Protein AF-A0A5N6JBF6-F1 (afdb_monomer_lite)

Organism: NCBI:txid656917

Sequence (159 aa):
MRMLDPHSKVSIEDAIKNENVPGELIEAKSCSMISRAQVSDTSLGKSEWRYGTNKEQAACNADNLLVMERLDRVSLPGGGQSKSGARVAQRIRNDQYRTPGTTKDSGGNGGCLFIDLRMWNEDKHTSPQRVEAFVVASYILMLKREADRFIDNHLALVV

Secondary structure (DSSP, 8-state):
-EEPPTT----HHHHHH-TT-SSEE---EES-SS---EEEEETTEEEEEEEPPHHHHHHTT-SEEEEEEE-S--EETTTEEPPTTEEEEEEEESTTTBPTT--TTSTT-B-EEEE--GGGTT-SS--HHHHHHHHHHHHHHHHHHHHTTSTT-------

Foldseek 3Di:
DWQADPPDDDDLVCVPPPPPHDTDDWDWDQPDPPFLKTWTAGPVAIKIKHWDDPVVCVVLVAPTKIWMFGQDWDQAPPGDTDDGRHTFKMWGHDPVQFDPPDDPPDDPRGTDIDGDLVRCPPPPVDDSVSVVVVVVVVVVVSCVVVVVVDPPDDDDDDD

Structure (mmCIF, N/CA/C/O backbone):
data_AF-A0A5N6JBF6-F1
#
_entry.id   AF-A0A5N6JBF6-F1
#
loop_
_atom_site.group_PDB
_atom_site.id
_atom_site.type_symbol
_atom_site.label_atom_id
_atom_site.label_alt_id
_atom_site.label_comp_id
_atom_site.label_asym_id
_atom_site.label_entity_id
_atom_site.label_seq_id
_atom_site.pdbx_PDB_ins_code
_atom_site.Cartn_x
_atom_site.Cartn_y
_atom_site.Cartn_z
_atom_site.occupancy
_atom_site.B_iso_or_equiv
_atom_site.auth_seq_id
_atom_site.auth_comp_id
_atom_site.auth_asym_id
_atom_site.auth_atom_id
_atom_site.pdbx_PDB_model_num
ATOM 1 N N . MET A 1 1 ? 10.690 7.817 -1.481 1.00 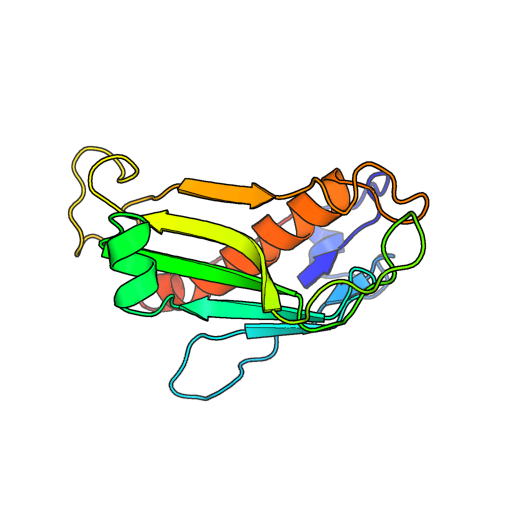84.62 1 MET A N 1
ATOM 2 C CA . MET A 1 1 ? 11.305 6.468 -1.516 1.00 84.62 1 MET A CA 1
ATOM 3 C C . MET A 1 1 ? 11.932 6.248 -2.880 1.00 84.62 1 MET A C 1
ATOM 5 O O . MET A 1 1 ? 11.463 6.866 -3.824 1.00 84.62 1 MET A O 1
ATOM 9 N N . ARG A 1 2 ? 12.968 5.417 -3.003 1.00 85.44 2 ARG A N 1
ATOM 10 C CA . ARG A 1 2 ? 13.570 5.084 -4.301 1.00 85.44 2 ARG A CA 1
ATOM 11 C C . ARG A 1 2 ? 13.258 3.628 -4.622 1.00 85.44 2 ARG A C 1
ATOM 13 O O . ARG A 1 2 ? 13.552 2.767 -3.803 1.00 85.44 2 ARG A O 1
ATOM 20 N N . MET A 1 3 ? 12.643 3.376 -5.770 1.00 86.19 3 MET A N 1
ATOM 21 C CA . MET A 1 3 ? 12.440 2.026 -6.283 1.00 86.19 3 MET A CA 1
ATOM 22 C C . MET A 1 3 ? 13.596 1.659 -7.198 1.00 86.19 3 MET A C 1
ATOM 24 O O . MET A 1 3 ? 13.830 2.326 -8.208 1.00 86.19 3 MET A O 1
ATOM 28 N N . LEU A 1 4 ? 14.324 0.615 -6.822 1.00 86.56 4 LEU A N 1
ATOM 29 C CA . LEU A 1 4 ? 15.456 0.108 -7.584 1.00 86.56 4 LEU A CA 1
ATOM 30 C C . LEU A 1 4 ? 14.985 -0.899 -8.635 1.00 86.56 4 LEU A C 1
ATOM 32 O O . LEU A 1 4 ? 13.898 -1.472 -8.531 1.00 86.56 4 LEU A O 1
ATOM 36 N N . ASP A 1 5 ? 15.810 -1.115 -9.658 1.00 82.31 5 ASP A N 1
ATOM 37 C CA . ASP A 1 5 ? 15.590 -2.237 -10.568 1.00 82.31 5 ASP A CA 1
ATOM 38 C C . ASP A 1 5 ? 15.791 -3.565 -9.805 1.00 82.31 5 ASP A C 1
ATOM 40 O O . ASP A 1 5 ? 16.739 -3.644 -9.016 1.00 82.31 5 ASP A O 1
ATOM 44 N N . PRO A 1 6 ? 14.967 -4.609 -10.033 1.00 76.94 6 PRO A N 1
ATOM 45 C CA . PRO A 1 6 ? 15.056 -5.882 -9.309 1.00 76.94 6 PRO A CA 1
ATOM 46 C C . PRO A 1 6 ? 16.436 -6.555 -9.331 1.00 76.94 6 PRO A C 1
ATOM 48 O O . PRO A 1 6 ? 16.745 -7.355 -8.450 1.00 76.94 6 PRO A O 1
ATOM 51 N N . HIS A 1 7 ? 17.270 -6.264 -10.332 1.00 81.31 7 HIS A N 1
ATOM 52 C CA . HIS A 1 7 ? 18.615 -6.827 -10.463 1.00 81.31 7 HIS A CA 1
ATOM 53 C C . HIS A 1 7 ? 19.724 -5.899 -9.952 1.00 81.31 7 HIS A C 1
ATOM 55 O O . HIS A 1 7 ? 20.907 -6.246 -10.028 1.00 81.31 7 HIS A O 1
ATOM 61 N N . SER A 1 8 ? 19.365 -4.736 -9.410 1.00 83.69 8 SER A N 1
ATOM 62 C CA . SER A 1 8 ? 20.317 -3.796 -8.826 1.00 83.69 8 SER A CA 1
ATOM 63 C C . SER A 1 8 ? 20.963 -4.386 -7.576 1.00 83.69 8 SER A C 1
ATOM 65 O O . SER A 1 8 ? 20.288 -4.827 -6.650 1.00 83.69 8 SER A O 1
ATOM 67 N N . LYS A 1 9 ? 22.295 -4.348 -7.523 1.00 84.94 9 LYS A N 1
ATOM 68 C CA . LYS A 1 9 ? 23.068 -4.658 -6.316 1.00 84.94 9 LYS A CA 1
ATOM 69 C C . LYS A 1 9 ? 23.600 -3.354 -5.746 1.00 84.94 9 LYS A C 1
ATOM 71 O O . LYS A 1 9 ? 24.612 -2.843 -6.217 1.00 84.94 9 LYS A O 1
ATOM 76 N N . VAL A 1 10 ? 22.889 -2.809 -4.769 1.00 84.62 10 VAL A N 1
ATOM 77 C CA . VAL A 1 10 ? 23.239 -1.551 -4.102 1.00 84.62 10 VAL A CA 1
ATOM 78 C C . VAL A 1 10 ? 23.380 -1.843 -2.613 1.00 84.62 10 VAL A C 1
ATOM 80 O O . VAL A 1 10 ? 22.543 -2.542 -2.043 1.00 84.62 10 VAL A O 1
ATOM 83 N N . SER A 1 11 ? 24.458 -1.358 -1.994 1.00 86.31 11 SER A N 1
ATOM 84 C CA . SER A 1 11 ? 24.605 -1.434 -0.538 1.00 86.31 11 SER A CA 1
ATOM 85 C C . SER A 1 11 ? 23.537 -0.571 0.144 1.00 86.31 11 SER A C 1
ATOM 87 O O . SER A 1 11 ? 23.016 0.375 -0.451 1.00 86.31 11 SER A O 1
ATOM 89 N N . ILE A 1 12 ? 23.196 -0.864 1.399 1.00 80.88 12 ILE A N 1
ATOM 90 C CA . ILE A 1 12 ? 22.222 -0.045 2.138 1.00 80.88 12 ILE A CA 1
ATOM 91 C C . ILE A 1 12 ? 22.758 1.386 2.291 1.00 80.88 12 ILE A C 1
ATOM 93 O O . ILE A 1 12 ? 22.019 2.357 2.133 1.00 80.88 12 ILE A O 1
ATOM 97 N N . GLU A 1 13 ? 24.057 1.523 2.549 1.00 84.81 13 GLU A N 1
ATOM 98 C CA . GLU A 1 13 ? 24.740 2.801 2.702 1.00 84.81 13 GLU A CA 1
ATOM 99 C C . GLU A 1 13 ? 24.647 3.648 1.431 1.00 84.81 13 GLU A C 1
ATOM 101 O O . GLU A 1 13 ? 24.318 4.834 1.516 1.00 84.81 13 GLU A O 1
ATOM 106 N N . ASP A 1 14 ? 24.878 3.045 0.264 1.00 85.44 14 ASP A N 1
ATOM 107 C CA . ASP A 1 14 ? 24.754 3.732 -1.022 1.00 85.44 14 ASP A CA 1
ATOM 108 C C . ASP A 1 14 ? 23.296 4.070 -1.330 1.00 85.44 14 ASP A C 1
ATOM 110 O O . ASP A 1 14 ? 23.011 5.185 -1.757 1.00 85.44 14 ASP A O 1
ATOM 114 N N . ALA A 1 15 ? 22.349 3.170 -1.052 1.00 80.94 15 ALA A N 1
ATOM 115 C CA . ALA A 1 15 ? 20.926 3.435 -1.269 1.00 80.94 15 ALA A CA 1
ATOM 116 C C . ALA A 1 15 ? 20.420 4.651 -0.467 1.00 80.94 15 ALA A C 1
ATOM 118 O O . ALA A 1 15 ? 19.489 5.333 -0.900 1.00 80.94 15 ALA A O 1
ATOM 119 N N . ILE A 1 16 ? 21.040 4.931 0.685 1.00 80.12 16 ILE A N 1
ATOM 120 C CA . ILE A 1 16 ? 20.707 6.070 1.548 1.00 80.12 16 ILE A CA 1
ATOM 121 C C . ILE A 1 16 ? 21.475 7.336 1.148 1.00 80.12 16 ILE A C 1
ATOM 123 O O . ILE A 1 16 ? 20.884 8.414 1.119 1.00 80.12 16 ILE A O 1
ATOM 127 N N . LYS A 1 17 ? 22.787 7.237 0.898 1.00 83.56 17 LYS A N 1
ATOM 128 C CA . LYS A 1 17 ? 23.677 8.409 0.770 1.00 83.56 17 LYS A CA 1
ATOM 129 C C . LYS A 1 17 ? 23.993 8.807 -0.668 1.00 83.56 17 LYS A C 1
ATOM 131 O O . LYS A 1 17 ? 24.371 9.951 -0.900 1.00 83.56 17 LYS A O 1
ATOM 136 N N . ASN A 1 18 ? 23.898 7.882 -1.619 1.00 83.62 18 ASN A N 1
ATOM 137 C CA . ASN A 1 18 ? 24.293 8.122 -2.999 1.00 83.62 18 ASN A CA 1
ATOM 138 C C . ASN A 1 18 ? 23.076 8.526 -3.844 1.00 83.62 18 ASN A C 1
ATOM 140 O O . ASN A 1 18 ? 22.218 7.715 -4.193 1.00 83.62 18 ASN A O 1
ATOM 144 N N . GLU A 1 19 ? 23.017 9.802 -4.220 1.00 80.25 19 GLU A N 1
ATOM 145 C CA . GLU A 1 19 ? 21.920 10.341 -5.030 1.00 80.25 19 GLU A CA 1
ATOM 146 C C . GLU A 1 19 ? 21.888 9.779 -6.461 1.00 80.25 19 GLU A C 1
ATOM 148 O O . GLU A 1 19 ? 20.820 9.748 -7.081 1.00 80.25 19 GLU A O 1
ATOM 153 N N . ASN A 1 20 ? 23.020 9.256 -6.948 1.00 84.56 20 ASN A N 1
ATOM 154 C CA . ASN A 1 20 ? 23.206 8.751 -8.311 1.00 84.56 20 ASN A CA 1
ATOM 155 C C . ASN A 1 20 ? 22.830 7.271 -8.483 1.00 84.56 20 ASN A C 1
ATOM 157 O O . ASN A 1 20 ? 23.056 6.706 -9.552 1.00 84.56 20 ASN A O 1
ATOM 161 N N . VAL A 1 21 ? 22.271 6.620 -7.457 1.00 84.19 21 VAL A N 1
ATOM 162 C CA . VAL A 1 21 ? 21.812 5.228 -7.569 1.00 84.19 21 VAL A CA 1
ATOM 163 C C . VAL A 1 21 ? 20.690 5.127 -8.616 1.00 84.19 21 VAL A C 1
ATOM 165 O O . VAL A 1 21 ? 19.658 5.784 -8.451 1.00 84.19 21 VAL A O 1
ATOM 168 N N . PRO A 1 22 ? 20.826 4.303 -9.670 1.00 82.75 22 PRO A N 1
ATOM 169 C CA . PRO A 1 22 ? 19.772 4.132 -10.665 1.00 82.75 22 PRO A CA 1
ATOM 170 C C . PRO A 1 22 ? 18.468 3.639 -10.030 1.00 82.75 22 PRO A C 1
ATOM 172 O O . PRO A 1 22 ? 18.465 2.697 -9.240 1.00 82.75 22 PRO A O 1
ATOM 175 N N . GLY A 1 23 ? 17.356 4.283 -10.369 1.00 84.94 23 GLY A N 1
ATOM 176 C CA . GLY A 1 23 ? 16.045 3.931 -9.839 1.00 84.94 23 GLY A CA 1
ATOM 177 C C . GLY A 1 23 ? 15.051 5.074 -9.957 1.00 84.94 23 GLY A C 1
ATOM 178 O O . GLY A 1 23 ? 15.409 6.221 -10.228 1.00 84.94 23 GLY A O 1
ATOM 179 N N . GLU A 1 24 ? 13.785 4.755 -9.739 1.00 87.94 24 GLU A N 1
ATOM 180 C CA . GLU A 1 24 ? 12.712 5.737 -9.739 1.00 87.94 24 GLU A CA 1
ATOM 181 C C . GLU A 1 24 ? 12.597 6.372 -8.352 1.00 87.94 24 GLU A C 1
ATOM 1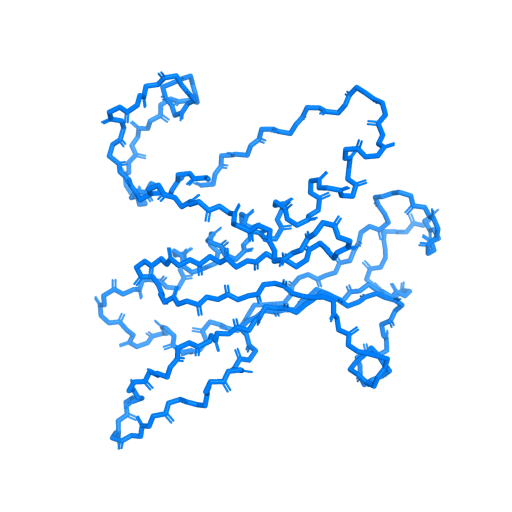83 O O . GLU A 1 24 ? 12.293 5.696 -7.365 1.00 87.94 24 GLU A O 1
ATOM 188 N N . LEU A 1 25 ? 12.844 7.679 -8.259 1.00 86.38 25 LEU A N 1
ATOM 189 C CA . LEU A 1 25 ? 12.593 8.426 -7.034 1.00 86.38 25 LEU A CA 1
ATOM 190 C C . LEU A 1 25 ? 11.111 8.798 -6.962 1.00 86.38 25 LEU A C 1
ATOM 192 O O . LEU A 1 25 ? 10.618 9.608 -7.740 1.00 86.38 25 LEU A O 1
ATOM 196 N N . ILE A 1 26 ? 10.417 8.225 -5.987 1.00 86.25 26 ILE A N 1
ATOM 197 C CA . ILE A 1 26 ? 8.996 8.444 -5.750 1.00 86.25 26 ILE A CA 1
ATOM 198 C C . ILE A 1 26 ? 8.832 9.384 -4.565 1.00 86.25 26 ILE A C 1
ATOM 200 O O . ILE A 1 26 ? 9.176 9.061 -3.419 1.00 86.25 26 ILE A O 1
ATOM 204 N N . GLU A 1 27 ? 8.271 10.552 -4.845 1.00 82.69 27 GLU A N 1
ATOM 205 C CA . GLU A 1 27 ? 7.869 11.513 -3.831 1.00 82.69 27 GLU A CA 1
ATOM 206 C C . GLU A 1 27 ? 6.500 11.120 -3.254 1.00 82.69 27 GLU A C 1
ATOM 208 O O . GLU A 1 27 ? 5.516 10.979 -3.980 1.00 82.69 27 GLU A O 1
ATOM 213 N N . ALA A 1 28 ? 6.428 10.944 -1.934 1.00 74.69 28 ALA A N 1
ATOM 214 C CA . ALA A 1 28 ? 5.164 10.717 -1.241 1.00 74.69 28 ALA A CA 1
ATOM 215 C C . ALA A 1 28 ? 4.557 12.071 -0.852 1.00 74.69 28 ALA A C 1
ATOM 217 O O . ALA A 1 28 ? 5.077 12.755 0.033 1.00 74.69 28 ALA A O 1
ATOM 218 N N . LYS A 1 29 ? 3.460 12.468 -1.508 1.00 83.69 29 LYS A N 1
ATOM 219 C CA . LYS A 1 29 ? 2.812 13.766 -1.276 1.00 83.69 29 LYS A CA 1
ATOM 220 C C . LYS A 1 29 ? 1.624 13.615 -0.338 1.00 83.69 29 LYS A C 1
ATOM 222 O O . LYS A 1 29 ? 0.700 12.853 -0.614 1.00 83.69 29 LYS A O 1
ATOM 227 N N . SER A 1 30 ? 1.630 14.365 0.763 1.00 82.00 30 SER A N 1
ATOM 228 C CA . SER A 1 30 ? 0.480 14.452 1.672 1.00 82.00 30 SER A CA 1
ATOM 229 C C . SER A 1 30 ? -0.653 15.225 0.998 1.00 82.00 30 SER A C 1
ATOM 231 O O . SER A 1 30 ? -0.422 16.310 0.470 1.00 82.00 30 SER A O 1
ATOM 233 N N . CYS A 1 31 ? -1.880 14.710 1.060 1.00 82.06 31 CYS A N 1
ATOM 234 C CA . CYS A 1 31 ? -3.040 15.370 0.445 1.00 82.06 31 CYS A CA 1
ATOM 235 C C . CYS A 1 31 ? -3.576 16.532 1.287 1.00 82.06 31 CYS A C 1
ATOM 237 O O . CYS A 1 31 ? -4.181 17.464 0.766 1.00 82.06 31 CYS A O 1
ATOM 239 N N . SER A 1 32 ? -3.372 16.489 2.604 1.00 75.38 32 SER A N 1
ATOM 240 C CA . SER A 1 32 ? -3.692 17.602 3.496 1.00 75.38 32 SER A CA 1
ATOM 241 C C . SER A 1 32 ? -2.840 17.567 4.764 1.00 75.38 32 SER A C 1
ATOM 243 O O . SER A 1 32 ? -2.095 16.613 4.996 1.00 75.38 32 SER A O 1
ATOM 245 N N . MET A 1 33 ? -2.933 18.619 5.583 1.00 66.56 33 MET A N 1
ATOM 246 C CA . MET A 1 33 ? -2.267 18.678 6.893 1.00 66.56 33 MET A CA 1
ATOM 247 C C . MET A 1 33 ? -2.978 17.835 7.961 1.00 66.56 33 MET A C 1
ATOM 249 O O . MET A 1 33 ? -2.357 17.432 8.939 1.00 66.56 33 MET A O 1
ATOM 253 N N . ILE A 1 34 ? -4.275 17.573 7.773 1.00 68.75 34 ILE A N 1
ATOM 254 C CA . ILE A 1 34 ? -5.137 16.899 8.757 1.00 68.75 34 ILE A CA 1
ATOM 255 C C . ILE A 1 34 ? -5.415 15.434 8.410 1.00 68.75 34 ILE A C 1
ATOM 257 O O . ILE A 1 34 ? -5.706 14.631 9.293 1.00 68.75 34 ILE A O 1
ATOM 261 N N . SER A 1 35 ? -5.333 15.072 7.128 1.00 70.50 35 SER A N 1
ATOM 262 C CA . SER A 1 35 ? -5.480 13.695 6.673 1.00 70.50 35 SER A CA 1
ATOM 263 C C . SER A 1 35 ? -4.107 13.082 6.445 1.00 70.50 35 SER A C 1
ATOM 265 O O . SER A 1 35 ? -3.160 13.751 6.032 1.00 70.50 35 SER A O 1
ATOM 267 N N . ARG A 1 36 ? -4.001 11.777 6.688 1.00 77.31 36 ARG A N 1
ATOM 268 C CA . ARG A 1 36 ? -2.784 11.025 6.364 1.00 77.31 36 ARG A CA 1
ATOM 269 C C . ARG A 1 36 ? -2.795 10.492 4.937 1.00 77.31 36 ARG A C 1
ATOM 271 O O . ARG A 1 36 ? -1.918 9.703 4.623 1.00 77.31 36 ARG A O 1
ATOM 278 N N . ALA A 1 37 ? -3.766 10.888 4.113 1.00 87.44 37 ALA A N 1
ATOM 279 C CA . ALA A 1 37 ? -3.858 10.410 2.745 1.00 87.44 37 ALA A CA 1
ATOM 280 C C . ALA A 1 37 ? -2.617 10.833 1.950 1.00 87.44 37 ALA A C 1
ATOM 282 O O . ALA A 1 37 ? -2.152 11.975 2.064 1.00 87.44 37 ALA A O 1
ATOM 283 N N . GLN A 1 38 ? -2.076 9.901 1.174 1.00 89.44 38 GLN A N 1
ATOM 284 C CA . GLN A 1 38 ? -0.866 10.101 0.386 1.00 89.44 38 GLN A CA 1
ATOM 285 C C . GLN A 1 38 ? -1.152 9.784 -1.069 1.00 89.44 38 GLN A C 1
ATOM 287 O O . GLN A 1 38 ? -1.706 8.732 -1.377 1.00 89.44 38 GLN A O 1
ATOM 292 N N . VAL A 1 39 ? -0.729 10.680 -1.952 1.00 90.81 39 VAL A N 1
ATOM 293 C CA . VAL A 1 39 ? -0.747 10.457 -3.395 1.00 90.81 39 VAL A CA 1
ATOM 294 C C . VAL A 1 39 ? 0.676 10.221 -3.871 1.00 90.81 39 VAL A C 1
ATOM 296 O O . VAL A 1 39 ? 1.623 10.894 -3.450 1.00 90.81 39 VAL A O 1
ATOM 299 N N . SER A 1 40 ? 0.805 9.263 -4.777 1.00 89.81 40 SER A N 1
ATOM 300 C CA . SER A 1 40 ? 2.039 8.956 -5.486 1.00 89.81 40 SER A CA 1
ATOM 301 C C . SER A 1 40 ? 1.756 8.941 -6.979 1.00 89.81 40 SER A C 1
ATOM 303 O O . SER A 1 40 ? 0.747 8.392 -7.425 1.00 89.81 40 SER A O 1
ATOM 305 N N . ASP A 1 41 ? 2.642 9.579 -7.732 1.00 90.62 41 ASP A N 1
ATOM 306 C CA . ASP A 1 41 ? 2.625 9.612 -9.189 1.00 90.62 41 ASP A CA 1
ATOM 307 C C . ASP A 1 41 ? 3.910 8.938 -9.664 1.00 90.62 41 ASP A C 1
ATOM 309 O O . ASP A 1 41 ? 5.003 9.375 -9.298 1.00 90.62 41 ASP A O 1
ATOM 313 N N . THR A 1 42 ? 3.767 7.802 -10.341 1.00 89.31 42 THR A N 1
ATOM 314 C CA . THR A 1 42 ? 4.868 6.881 -10.640 1.00 89.31 42 THR A CA 1
ATOM 315 C C . THR A 1 42 ? 4.728 6.311 -12.045 1.00 89.31 42 THR A C 1
ATOM 317 O O . THR A 1 42 ? 3.666 6.393 -12.664 1.00 89.31 42 THR A O 1
ATOM 320 N N . SER A 1 43 ? 5.765 5.626 -12.515 1.00 87.81 43 SER A N 1
ATOM 321 C CA . SER A 1 43 ? 5.737 4.827 -13.740 1.00 87.81 43 SER A CA 1
ATOM 322 C C . SER A 1 43 ? 4.679 3.712 -13.724 1.00 87.81 43 SER A C 1
ATOM 324 O O . SER A 1 43 ? 4.254 3.266 -14.785 1.00 87.81 43 SER A O 1
ATOM 326 N N . LEU A 1 44 ? 4.200 3.303 -12.541 1.00 86.81 44 LEU A N 1
ATOM 327 C CA . LEU A 1 44 ? 3.125 2.317 -12.366 1.00 86.81 44 LEU A CA 1
ATOM 328 C C . LEU A 1 44 ? 1.717 2.928 -12.475 1.00 86.81 44 LEU A C 1
ATOM 330 O O . LEU A 1 44 ? 0.719 2.203 -12.426 1.00 86.81 44 LEU A O 1
ATOM 334 N N . GLY A 1 45 ? 1.631 4.251 -12.620 1.00 88.25 45 GLY A N 1
ATOM 335 C CA . GLY A 1 45 ? 0.401 5.028 -12.596 1.00 88.25 45 GLY A CA 1
ATOM 336 C C . GLY A 1 45 ? 0.288 5.907 -11.354 1.00 88.25 45 GLY A C 1
ATOM 337 O O . GLY A 1 45 ? 1.171 5.949 -10.486 1.00 88.25 45 GLY A O 1
ATOM 338 N N . LYS A 1 46 ? -0.838 6.618 -11.280 1.00 91.31 46 LYS A N 1
ATOM 339 C CA . LYS A 1 46 ? -1.151 7.527 -10.180 1.00 91.31 46 LYS A CA 1
ATOM 340 C C . LYS A 1 46 ? -2.042 6.816 -9.177 1.00 91.31 46 LYS A C 1
ATOM 342 O O . LYS A 1 46 ? -3.097 6.303 -9.540 1.00 91.31 46 LYS A O 1
ATOM 347 N N . SER A 1 47 ? -1.665 6.830 -7.908 1.00 92.75 47 SER A N 1
ATOM 348 C CA . SER A 1 47 ? -2.393 6.125 -6.850 1.00 92.75 47 SER A CA 1
ATOM 349 C C . SER A 1 47 ? -2.530 6.956 -5.583 1.00 92.75 47 SER A C 1
ATOM 351 O O . SER A 1 47 ? -1.678 7.796 -5.291 1.00 92.75 47 SER A O 1
ATOM 353 N N . GLU A 1 48 ? -3.574 6.679 -4.811 1.00 93.50 48 GLU A N 1
ATOM 354 C CA . GLU A 1 48 ? -3.829 7.278 -3.505 1.00 93.50 48 GLU A CA 1
ATOM 355 C C . GLU A 1 48 ? -3.982 6.200 -2.437 1.00 93.50 48 GLU A C 1
ATOM 357 O O . GLU A 1 48 ? -4.748 5.253 -2.604 1.00 93.50 48 GLU A O 1
ATOM 362 N N . TRP A 1 49 ? -3.310 6.398 -1.308 1.00 93.81 49 TRP A N 1
ATOM 363 C CA . TRP A 1 49 ? -3.663 5.769 -0.045 1.00 93.81 49 TRP A CA 1
ATOM 364 C C . TRP A 1 49 ? -4.607 6.666 0.749 1.00 93.81 49 TRP A C 1
ATOM 366 O O . TRP A 1 49 ? -4.289 7.825 1.018 1.00 93.81 49 TRP A O 1
ATOM 376 N N . ARG A 1 50 ? -5.723 6.106 1.218 1.00 92.44 50 ARG A N 1
ATOM 377 C CA . ARG A 1 50 ? -6.691 6.784 2.089 1.00 92.44 50 ARG A CA 1
ATOM 378 C C . ARG A 1 50 ? -7.236 5.850 3.162 1.00 92.44 50 ARG A C 1
ATOM 380 O O . ARG A 1 50 ? -7.188 4.627 3.035 1.00 92.44 50 ARG A O 1
ATOM 387 N N . TYR A 1 51 ? -7.804 6.426 4.217 1.00 91.44 51 TYR A N 1
ATOM 388 C CA . TYR A 1 51 ? -8.623 5.646 5.141 1.00 91.44 51 TYR A CA 1
ATOM 389 C C . TYR A 1 51 ? -9.957 5.282 4.477 1.00 91.44 51 TYR A C 1
ATOM 391 O O . TYR A 1 51 ? -10.558 6.085 3.756 1.00 91.44 51 TYR A O 1
ATOM 399 N N . GLY A 1 52 ? -10.409 4.053 4.708 1.00 92.69 52 GLY A N 1
ATOM 400 C CA . GLY A 1 52 ? -11.718 3.590 4.273 1.00 92.69 52 GLY A CA 1
ATOM 401 C C . GLY A 1 52 ? -12.835 4.304 5.029 1.00 92.69 52 GLY A C 1
ATOM 402 O O . GLY A 1 52 ? -12.703 4.615 6.214 1.00 92.69 52 GLY A O 1
ATOM 403 N N . THR A 1 53 ? -13.950 4.540 4.352 1.00 93.50 53 THR A N 1
ATOM 404 C CA . THR A 1 53 ? -15.181 5.068 4.951 1.00 93.50 53 THR A CA 1
ATOM 405 C C . THR A 1 53 ? -15.795 4.068 5.934 1.00 93.50 53 THR A C 1
ATOM 407 O O . THR A 1 53 ? -15.538 2.869 5.846 1.00 93.50 53 THR A O 1
ATOM 410 N N . ASN A 1 54 ? -16.685 4.524 6.821 1.00 95.38 54 ASN A N 1
ATOM 411 C CA . ASN A 1 54 ? -17.395 3.637 7.758 1.00 95.38 54 ASN A CA 1
ATOM 412 C C . ASN A 1 54 ? -18.152 2.505 7.040 1.00 95.38 54 ASN A C 1
ATOM 414 O O . ASN A 1 54 ? -18.204 1.380 7.529 1.00 95.38 54 ASN A O 1
ATOM 418 N N . LYS A 1 55 ? -18.704 2.784 5.851 1.00 96.75 55 LYS A N 1
ATOM 419 C CA . LYS A 1 55 ? -19.384 1.777 5.026 1.00 96.75 55 LYS A CA 1
ATOM 420 C C . LYS A 1 55 ? -18.412 0.714 4.508 1.00 96.75 55 LYS A C 1
ATOM 422 O O . LYS A 1 55 ? -18.729 -0.469 4.548 1.00 96.75 55 LYS A O 1
ATOM 427 N N . GLU A 1 56 ? -17.239 1.127 4.029 1.00 95.94 56 GLU A N 1
ATOM 428 C CA . GLU A 1 56 ? -16.195 0.202 3.569 1.00 95.94 56 GLU A CA 1
ATOM 429 C C . GLU A 1 56 ? -15.611 -0.611 4.731 1.00 95.94 56 GLU A C 1
ATOM 431 O O . GLU A 1 56 ? -15.397 -1.810 4.588 1.00 95.94 56 GLU A O 1
ATOM 436 N N . GLN A 1 57 ? -15.410 0.020 5.891 1.00 96.12 57 GLN A N 1
ATOM 437 C CA . GLN A 1 57 ? -14.962 -0.647 7.113 1.00 96.12 57 GLN A CA 1
ATOM 438 C C . GLN A 1 57 ? -15.949 -1.734 7.546 1.00 96.12 57 GLN A C 1
ATOM 440 O O . GLN A 1 57 ? -15.547 -2.880 7.728 1.00 96.12 57 GLN A O 1
ATOM 445 N N . ALA A 1 58 ? -17.244 -1.412 7.617 1.00 96.31 58 ALA A N 1
ATOM 446 C CA . ALA A 1 58 ? -18.287 -2.379 7.950 1.00 96.31 58 ALA A CA 1
ATOM 447 C C . ALA A 1 58 ? -18.343 -3.541 6.943 1.00 96.31 58 ALA A C 1
ATOM 449 O O . ALA A 1 58 ? -18.429 -4.698 7.345 1.00 96.31 58 ALA A O 1
ATOM 450 N N . ALA A 1 59 ? -18.221 -3.255 5.641 1.00 96.06 59 ALA A N 1
ATOM 451 C CA . ALA A 1 59 ? -18.219 -4.282 4.596 1.00 96.06 59 ALA A CA 1
ATOM 452 C C . ALA A 1 59 ? -17.030 -5.255 4.697 1.00 96.06 59 ALA A C 1
ATOM 454 O O . ALA A 1 59 ? -17.139 -6.403 4.275 1.00 96.06 59 ALA A O 1
ATOM 455 N N . CYS A 1 60 ? -15.904 -4.810 5.255 1.00 94.00 60 CYS A N 1
ATOM 456 C CA . CYS A 1 60 ? -14.724 -5.641 5.493 1.00 94.00 60 CYS A CA 1
ATOM 457 C C . CYS A 1 60 ? -14.627 -6.171 6.933 1.00 94.00 60 CYS A C 1
ATOM 459 O O . CYS A 1 60 ? -13.613 -6.782 7.268 1.00 94.00 60 CYS A O 1
ATOM 461 N N . ASN A 1 61 ? -15.635 -5.917 7.781 1.00 95.00 61 ASN A N 1
ATOM 462 C CA . ASN A 1 61 ? -15.580 -6.148 9.227 1.00 95.00 61 ASN A CA 1
ATOM 463 C C . ASN A 1 61 ? -14.258 -5.636 9.834 1.00 95.00 61 ASN A C 1
ATOM 465 O O . ASN A 1 61 ? -13.503 -6.394 10.444 1.00 95.00 61 ASN A O 1
ATOM 469 N N . ALA A 1 62 ? -13.924 -4.375 9.549 1.00 94.38 62 ALA A N 1
ATOM 470 C CA . ALA A 1 62 ? -12.659 -3.748 9.905 1.00 94.38 62 ALA A CA 1
ATOM 471 C C . ALA A 1 62 ? -12.858 -2.667 10.975 1.00 94.38 62 ALA A C 1
ATOM 473 O O . ALA A 1 62 ? -13.660 -1.758 10.786 1.00 94.38 62 ALA A O 1
ATOM 474 N N . ASP A 1 63 ? -12.051 -2.702 12.036 1.00 92.06 63 ASP A N 1
ATOM 475 C CA . ASP A 1 63 ? -11.917 -1.589 12.988 1.00 92.06 63 ASP A CA 1
ATOM 476 C C . ASP A 1 63 ? -11.147 -0.417 12.367 1.00 92.06 63 ASP A C 1
ATOM 478 O O . ASP A 1 63 ? -11.323 0.748 12.720 1.00 92.06 63 ASP A O 1
ATOM 482 N N . ASN A 1 64 ? -10.221 -0.734 11.460 1.00 90.69 64 ASN A N 1
ATOM 483 C CA . ASN A 1 64 ? -9.470 0.243 10.691 1.00 90.69 64 ASN A CA 1
ATOM 484 C C . ASN A 1 64 ? -9.160 -0.328 9.307 1.00 90.69 64 ASN A C 1
ATOM 486 O O . ASN A 1 64 ? -8.660 -1.449 9.182 1.00 90.69 64 ASN A O 1
ATOM 490 N N . LEU A 1 65 ? -9.442 0.471 8.282 1.00 93.56 65 LEU A N 1
ATOM 491 C CA . LEU A 1 65 ? -9.226 0.121 6.887 1.00 93.56 65 LEU A CA 1
ATOM 492 C C . LEU A 1 65 ? -8.364 1.196 6.231 1.00 93.56 65 LEU A C 1
ATOM 494 O O . LEU A 1 65 ? -8.718 2.376 6.252 1.00 93.56 65 LEU A O 1
ATOM 498 N N . LEU A 1 66 ? -7.261 0.778 5.621 1.00 93.81 66 LEU A N 1
ATOM 499 C CA . LEU A 1 66 ? -6.520 1.585 4.654 1.00 93.81 66 LEU A CA 1
ATOM 500 C C . LEU A 1 66 ? -6.776 1.017 3.265 1.00 93.81 66 LEU A C 1
ATOM 502 O O . LEU A 1 66 ? -6.788 -0.199 3.089 1.00 93.81 66 LEU A O 1
ATOM 506 N N . VAL A 1 67 ? -6.991 1.889 2.292 1.00 95.31 67 VAL A N 1
ATOM 507 C CA . VAL A 1 67 ? -7.294 1.524 0.910 1.00 95.31 67 VAL A CA 1
ATOM 508 C C . VAL A 1 67 ? -6.320 2.246 -0.000 1.00 95.31 67 VAL A C 1
ATOM 510 O O . VAL A 1 67 ? -6.097 3.443 0.173 1.00 95.31 67 VAL A O 1
ATOM 513 N N . MET A 1 68 ? -5.773 1.513 -0.963 1.00 95.12 68 MET A N 1
ATOM 514 C CA . MET A 1 68 ? -5.041 2.068 -2.085 1.00 95.12 68 MET A CA 1
ATOM 515 C C . MET A 1 68 ? -5.908 2.006 -3.334 1.00 95.12 68 MET A C 1
ATOM 517 O O . MET A 1 68 ? -6.347 0.923 -3.737 1.00 95.12 68 MET A O 1
ATOM 521 N N . GLU A 1 69 ? -6.129 3.151 -3.961 1.00 93.88 69 GLU A N 1
ATOM 522 C CA . GLU A 1 69 ? -6.880 3.265 -5.205 1.00 93.88 69 GLU A CA 1
ATOM 523 C C . GLU A 1 69 ? -5.997 3.821 -6.312 1.00 93.88 69 GLU A C 1
ATOM 525 O O . GLU A 1 69 ? -5.191 4.729 -6.108 1.00 93.88 69 GLU A O 1
ATOM 530 N N . ARG A 1 70 ? -6.168 3.274 -7.511 1.00 90.38 70 ARG A N 1
ATOM 531 C CA . ARG A 1 70 ? -5.557 3.794 -8.725 1.00 90.38 70 ARG A CA 1
ATOM 532 C C . ARG A 1 70 ? -6.426 4.918 -9.280 1.00 90.38 70 ARG A C 1
ATOM 534 O O . ARG A 1 70 ? -7.618 4.728 -9.511 1.00 90.38 70 ARG A O 1
ATOM 541 N N . LEU A 1 71 ? -5.841 6.094 -9.468 1.00 88.88 71 LEU A N 1
ATOM 542 C CA . LEU A 1 71 ? -6.533 7.310 -9.891 1.00 88.88 71 LEU A CA 1
ATOM 543 C C . LEU A 1 71 ? -6.540 7.485 -11.413 1.00 88.88 71 LEU A C 1
ATOM 545 O O . LEU A 1 71 ? -7.454 8.118 -11.946 1.00 88.88 71 LEU A O 1
ATOM 549 N N . ASP A 1 72 ? -5.562 6.930 -12.124 1.00 83.44 72 ASP A N 1
ATOM 550 C CA . ASP A 1 72 ? -5.520 6.945 -13.583 1.00 83.44 72 ASP A CA 1
ATOM 551 C C . ASP A 1 72 ? -6.452 5.891 -14.201 1.00 83.44 72 ASP A C 1
ATOM 553 O O . ASP A 1 72 ? -6.689 4.811 -13.655 1.00 83.44 72 ASP A O 1
ATOM 557 N N . ARG A 1 73 ? -7.005 6.229 -15.371 1.00 75.69 73 ARG A N 1
ATOM 558 C CA . ARG A 1 73 ? -7.715 5.276 -16.228 1.00 75.69 73 ARG A CA 1
ATOM 559 C C . ARG A 1 73 ? -6.695 4.587 -17.120 1.00 75.69 73 ARG A C 1
ATOM 561 O O . ARG A 1 73 ? -5.909 5.256 -17.782 1.00 75.69 73 ARG A O 1
ATOM 568 N N . VAL A 1 74 ? -6.746 3.266 -17.167 1.00 67.81 74 VAL A N 1
ATOM 569 C CA . VAL A 1 74 ? -5.761 2.432 -17.862 1.00 67.81 74 VAL A CA 1
ATOM 570 C C . VAL A 1 74 ? -6.465 1.645 -18.939 1.00 67.81 74 VAL A C 1
ATOM 572 O O . VAL A 1 74 ? -7.501 1.044 -18.672 1.00 67.81 74 VAL A O 1
ATOM 575 N N . SER A 1 75 ? -5.922 1.614 -20.146 1.00 67.44 75 SER A N 1
ATOM 576 C CA . SER A 1 75 ? -6.448 0.736 -21.188 1.00 67.44 75 SER A CA 1
ATOM 577 C C . SER A 1 75 ? -6.298 -0.728 -20.760 1.00 67.44 75 SER A C 1
ATOM 579 O O . SER A 1 75 ? -5.200 -1.184 -20.457 1.00 67.44 75 SER A O 1
ATOM 581 N N . LEU A 1 76 ? -7.409 -1.454 -20.708 1.00 65.44 76 LEU A N 1
ATOM 582 C CA . LEU A 1 76 ? -7.458 -2.875 -20.391 1.00 65.44 76 LEU A CA 1
ATOM 583 C C . LEU A 1 76 ? -7.188 -3.712 -21.653 1.00 65.44 76 LEU A C 1
ATOM 585 O O . LEU A 1 76 ? -7.568 -3.292 -22.758 1.00 65.44 76 LEU A O 1
ATOM 589 N N . PRO A 1 77 ? -6.617 -4.923 -21.506 1.00 53.38 77 PRO A N 1
ATOM 590 C CA . PRO A 1 77 ? -6.583 -5.908 -22.581 1.00 53.38 77 PRO A CA 1
ATOM 591 C C . PRO A 1 77 ? -8.006 -6.138 -23.117 1.00 53.38 77 PRO A C 1
ATOM 593 O O . PRO A 1 77 ? -8.927 -6.403 -22.347 1.00 53.38 77 PRO A O 1
ATOM 596 N N . GLY A 1 78 ? -8.213 -5.973 -24.428 1.00 67.31 78 GLY A N 1
ATOM 597 C CA . GLY A 1 78 ? -9.537 -6.111 -25.057 1.00 67.31 78 GLY A CA 1
ATOM 598 C C . GLY A 1 78 ? -10.309 -4.808 -25.315 1.00 67.31 78 GLY A C 1
ATOM 599 O O . GLY A 1 78 ? -11.463 -4.872 -25.727 1.00 67.31 78 GLY A O 1
ATOM 600 N N . GLY A 1 79 ? -9.692 -3.632 -25.139 1.00 60.25 79 GLY A N 1
ATOM 601 C CA . GLY A 1 79 ? -10.223 -2.369 -25.684 1.00 60.25 79 GLY A CA 1
ATOM 602 C C . GLY A 1 79 ? -11.166 -1.576 -24.770 1.00 60.25 79 GLY A C 1
ATOM 603 O O . GLY A 1 79 ? -11.957 -0.773 -25.259 1.00 60.25 79 GLY A O 1
ATOM 604 N N . GLY A 1 80 ? -11.079 -1.764 -23.450 1.00 68.62 80 GLY A N 1
ATOM 605 C CA . GLY A 1 80 ? -11.784 -0.948 -22.448 1.00 68.62 80 GLY A CA 1
ATOM 606 C C . GLY A 1 80 ? -10.844 -0.023 -21.670 1.00 68.62 80 GLY A C 1
ATOM 607 O O . GLY A 1 80 ? -9.632 -0.184 -21.736 1.00 68.62 80 GLY A O 1
ATOM 608 N N . GLN A 1 81 ? -11.378 0.925 -20.895 1.00 68.19 81 GLN A N 1
ATOM 609 C CA . GLN A 1 81 ? -10.604 1.654 -19.878 1.00 68.19 81 GLN A CA 1
ATOM 610 C C . GLN A 1 81 ? -10.975 1.167 -18.475 1.00 68.19 81 GLN A C 1
ATOM 612 O O . GLN A 1 81 ? -12.150 0.934 -18.181 1.00 68.19 81 GLN A O 1
ATOM 617 N N . SER A 1 82 ? -9.984 1.049 -17.594 1.00 68.88 82 SER A N 1
ATOM 618 C CA . SER A 1 82 ? -10.197 0.821 -16.174 1.00 68.88 82 SER A CA 1
ATOM 619 C C . SER A 1 82 ? -10.957 2.006 -15.585 1.00 68.88 82 SER A C 1
ATOM 621 O O . SER A 1 82 ? -10.806 3.163 -15.996 1.00 68.88 82 SER A O 1
ATOM 623 N N . LYS A 1 83 ? -11.810 1.714 -14.604 1.00 66.00 83 LYS A N 1
ATOM 624 C CA . LYS A 1 83 ? -12.440 2.769 -13.818 1.00 66.00 83 LYS A CA 1
ATOM 625 C C . LYS A 1 83 ? -11.361 3.407 -12.941 1.00 66.00 83 LYS A C 1
ATOM 627 O O . LYS A 1 83 ? -10.663 2.701 -12.220 1.00 66.00 83 LYS A O 1
ATOM 632 N N . SER A 1 84 ? -11.260 4.734 -12.996 1.00 72.62 84 SER A N 1
ATOM 633 C CA . SER A 1 84 ? -10.557 5.501 -11.962 1.00 72.62 84 SER A CA 1
ATOM 634 C C . SER A 1 84 ? -11.190 5.183 -10.602 1.00 72.62 84 SER A C 1
ATOM 636 O O . SER A 1 84 ? -12.408 4.995 -10.520 1.00 72.62 84 SER A O 1
ATOM 638 N N . GLY A 1 85 ? -10.366 5.062 -9.565 1.00 78.38 85 GLY A N 1
ATOM 639 C CA . GLY A 1 85 ? -10.769 4.578 -8.245 1.00 78.38 85 GLY A CA 1
ATOM 640 C C . GLY A 1 85 ? -10.733 3.053 -8.104 1.00 78.38 85 GLY A C 1
ATOM 641 O O . GLY A 1 85 ? -11.332 2.514 -7.177 1.00 78.38 85 GLY A O 1
ATOM 642 N N . ALA A 1 86 ? -10.076 2.324 -9.015 1.00 86.38 86 ALA A N 1
ATOM 643 C CA . ALA A 1 86 ? -9.909 0.880 -8.866 1.00 86.38 86 ALA A CA 1
ATOM 644 C C . ALA A 1 86 ? -9.063 0.576 -7.621 1.00 86.38 86 ALA A C 1
ATOM 646 O O . ALA A 1 86 ? -7.933 1.048 -7.501 1.00 86.38 86 ALA A O 1
ATOM 647 N N . ARG A 1 87 ? -9.609 -0.218 -6.696 1.00 91.62 87 ARG A N 1
ATOM 648 C CA . ARG A 1 87 ? -8.904 -0.639 -5.484 1.00 91.62 87 ARG A CA 1
ATOM 649 C C . ARG A 1 87 ? -7.810 -1.644 -5.840 1.00 91.62 87 ARG A C 1
ATOM 651 O O . ARG A 1 87 ? -8.115 -2.723 -6.334 1.00 91.62 87 ARG A O 1
ATOM 658 N N . VAL A 1 88 ? -6.563 -1.286 -5.555 1.00 92.50 88 VAL A N 1
ATOM 659 C CA . VAL A 1 88 ? -5.369 -2.100 -5.848 1.00 92.50 88 VAL A CA 1
ATOM 660 C C . VAL A 1 88 ? -4.877 -2.823 -4.606 1.00 92.50 88 VAL A C 1
ATOM 662 O O . VAL A 1 88 ? -4.393 -3.946 -4.677 1.00 92.50 88 VAL A O 1
ATOM 665 N N . ALA A 1 89 ? -5.016 -2.192 -3.447 1.00 96.38 89 ALA A N 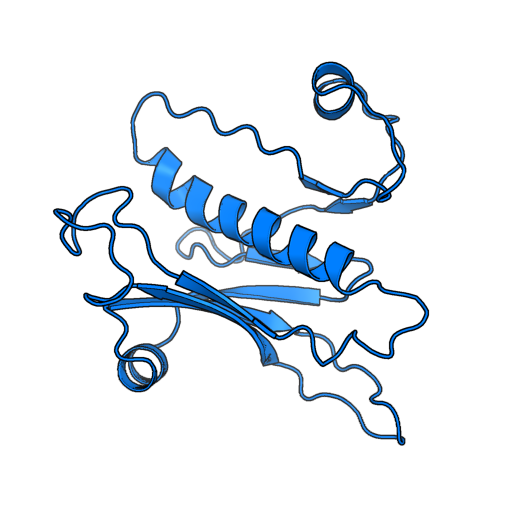1
ATOM 666 C CA . ALA A 1 89 ? -4.645 -2.804 -2.190 1.00 96.38 89 ALA A CA 1
ATOM 667 C C . ALA A 1 89 ? -5.565 -2.330 -1.077 1.00 96.38 89 ALA A C 1
ATOM 669 O O . ALA A 1 89 ? -6.199 -1.275 -1.152 1.00 96.38 89 ALA A O 1
ATOM 670 N N . GLN A 1 90 ? -5.638 -3.122 -0.022 1.00 96.75 90 GLN A N 1
ATOM 671 C CA . GLN A 1 90 ? -6.310 -2.726 1.197 1.00 96.75 90 GLN A CA 1
ATOM 672 C C . GLN A 1 90 ? -5.679 -3.414 2.383 1.00 96.75 90 GLN A C 1
ATOM 674 O O . GLN A 1 90 ? -5.295 -4.578 2.320 1.00 96.75 90 GLN A O 1
ATOM 679 N N . ARG A 1 91 ? -5.634 -2.709 3.498 1.00 95.06 91 ARG A N 1
ATOM 680 C CA . ARG A 1 91 ? -5.169 -3.260 4.751 1.00 95.06 91 ARG A CA 1
ATOM 681 C C . ARG A 1 91 ? -6.304 -3.267 5.753 1.00 95.06 91 ARG A C 1
ATOM 683 O O . ARG A 1 91 ? -6.828 -2.215 6.116 1.00 95.06 91 ARG A O 1
ATOM 690 N N . ILE A 1 92 ? -6.650 -4.471 6.189 1.00 95.19 92 ILE A N 1
ATOM 691 C CA . ILE A 1 92 ? -7.727 -4.745 7.133 1.00 95.19 92 ILE A CA 1
ATOM 692 C C . ILE A 1 92 ? -7.112 -4.977 8.509 1.00 95.19 92 ILE A C 1
ATOM 694 O O . ILE A 1 92 ? -6.199 -5.789 8.675 1.00 95.19 92 ILE A O 1
ATOM 698 N N . ARG A 1 93 ? -7.637 -4.275 9.511 1.00 92.12 93 ARG A N 1
ATOM 699 C CA . ARG A 1 93 ? -7.363 -4.536 10.924 1.00 92.12 93 ARG A CA 1
ATOM 700 C C . ARG A 1 93 ? -8.680 -4.809 11.630 1.00 92.12 93 ARG A C 1
ATOM 702 O O . ARG A 1 93 ? -9.561 -3.956 11.630 1.00 92.12 93 ARG A O 1
ATOM 709 N N . ASN A 1 94 ? -8.776 -5.990 12.215 1.00 93.44 94 ASN A N 1
ATOM 710 C CA . ASN A 1 94 ? -9.900 -6.485 12.999 1.00 93.44 94 ASN A CA 1
ATOM 711 C C . ASN A 1 94 ? -9.396 -7.569 13.959 1.00 93.44 94 ASN A C 1
ATOM 713 O O . ASN A 1 94 ? -8.203 -7.874 13.952 1.00 93.44 94 ASN A O 1
ATOM 717 N N . ASP A 1 95 ? -10.284 -8.170 14.744 1.00 91.75 95 ASP A N 1
ATOM 718 C CA . ASP A 1 95 ? -9.914 -9.213 15.709 1.00 91.75 95 ASP A CA 1
ATOM 719 C C . ASP A 1 95 ? -9.209 -10.419 15.070 1.00 91.75 95 ASP A C 1
ATOM 721 O O . ASP A 1 95 ? -8.307 -10.988 15.677 1.00 91.75 95 ASP A O 1
ATOM 725 N N . GLN A 1 96 ? -9.558 -10.773 13.829 1.00 92.56 96 GLN A N 1
ATOM 726 C CA . GLN A 1 96 ? -8.957 -11.900 13.112 1.00 92.56 96 GLN A CA 1
ATOM 727 C C . GLN A 1 96 ? -7.505 -11.632 12.689 1.00 92.56 96 GLN A C 1
ATOM 729 O O . GLN A 1 96 ? -6.665 -12.524 12.766 1.00 92.56 96 GLN A O 1
ATOM 734 N N . TYR A 1 97 ? -7.211 -10.426 12.199 1.00 93.31 97 TYR A N 1
ATOM 735 C CA . TYR A 1 97 ? -5.896 -10.073 11.648 1.00 93.31 97 TYR A CA 1
ATOM 736 C C . TYR A 1 97 ? -5.010 -9.297 12.626 1.00 93.31 97 TYR A C 1
ATOM 738 O O . TYR A 1 97 ? -3.915 -8.860 12.265 1.00 93.31 97 TYR A O 1
ATOM 746 N N . ARG A 1 98 ? -5.490 -9.076 13.849 1.00 90.12 98 ARG A N 1
ATOM 747 C CA . ARG A 1 98 ? -4.750 -8.395 14.907 1.00 90.12 98 ARG A CA 1
ATOM 748 C C . ARG A 1 98 ? -3.688 -9.325 15.491 1.00 90.12 98 ARG A C 1
ATOM 750 O O . ARG A 1 98 ? -3.910 -10.521 15.655 1.00 90.12 98 ARG A O 1
ATOM 757 N N . THR A 1 99 ? -2.534 -8.758 15.841 1.00 88.81 99 THR A N 1
ATOM 758 C CA . THR A 1 99 ? -1.489 -9.502 16.556 1.00 88.81 99 THR A CA 1
ATOM 759 C C . THR A 1 99 ? -2.061 -10.040 17.875 1.00 88.81 99 THR A C 1
ATOM 761 O O . THR A 1 99 ? -2.604 -9.239 18.650 1.00 88.81 99 THR A O 1
ATOM 764 N N . PRO A 1 100 ? -1.952 -11.350 18.167 1.00 88.88 100 PRO A N 1
ATOM 765 C CA . PRO A 1 100 ? -2.468 -11.921 19.407 1.00 88.88 100 PRO A CA 1
ATOM 766 C C . PRO A 1 100 ? -1.972 -11.164 20.644 1.00 88.88 100 PRO A C 1
ATOM 768 O O . PRO A 1 100 ? -0.803 -10.794 20.729 1.00 88.88 100 PRO A O 1
ATOM 771 N N . GLY A 1 101 ? -2.874 -10.912 21.595 1.00 87.44 101 GLY A N 1
ATOM 772 C CA . GLY A 1 101 ? -2.568 -10.166 22.821 1.00 87.44 101 GLY A CA 1
ATOM 773 C C . GLY A 1 101 ? -2.594 -8.638 22.686 1.00 87.44 101 GLY A C 1
ATOM 774 O O . GLY A 1 101 ? -2.378 -7.947 23.678 1.00 87.44 101 GLY A O 1
ATOM 775 N N . THR A 1 102 ? -2.890 -8.091 21.503 1.00 87.19 102 THR A N 1
ATOM 776 C CA . THR A 1 102 ? -3.070 -6.641 21.313 1.00 87.19 102 THR A CA 1
ATOM 777 C C . THR A 1 102 ? -4.549 -6.258 21.232 1.00 87.19 102 THR A C 1
ATOM 779 O O . THR A 1 102 ? -5.402 -7.082 20.903 1.00 87.19 102 THR A O 1
ATOM 782 N N . THR A 1 103 ? -4.873 -4.994 21.512 1.00 85.50 103 THR A N 1
ATOM 783 C CA . THR A 1 103 ? -6.229 -4.437 21.369 1.00 85.50 103 THR A CA 1
ATOM 784 C C . THR A 1 103 ? -6.290 -3.435 20.215 1.00 85.50 103 THR A C 1
ATOM 786 O O . THR A 1 103 ? -5.280 -3.099 19.586 1.00 85.50 103 THR A O 1
ATOM 789 N N . LYS A 1 104 ? -7.489 -2.926 19.907 1.00 83.12 104 LYS A N 1
ATOM 790 C CA . LYS A 1 104 ? -7.675 -1.878 18.889 1.00 83.12 104 LYS A CA 1
ATOM 791 C C . LYS A 1 104 ? -6.873 -0.600 19.180 1.00 83.12 104 LYS A C 1
ATOM 793 O O . LYS A 1 104 ? -6.451 0.065 18.237 1.00 83.12 104 LYS A O 1
ATOM 798 N N . ASP A 1 105 ? -6.616 -0.318 20.456 1.00 78.81 105 ASP A N 1
ATOM 799 C CA . ASP A 1 105 ? -5.926 0.887 20.923 1.00 78.81 105 ASP A CA 1
ATOM 800 C C . ASP A 1 105 ? -4.415 0.666 21.115 1.00 78.81 105 ASP A C 1
ATOM 802 O O . ASP A 1 105 ? -3.662 1.619 21.311 1.00 78.81 105 ASP A O 1
ATOM 806 N N . SER A 1 106 ? -3.939 -0.582 21.024 1.00 77.31 106 SER A N 1
ATOM 807 C CA . SER A 1 106 ? -2.511 -0.889 21.086 1.00 77.31 106 SER A CA 1
ATOM 808 C C . SER A 1 106 ? -1.780 -0.382 19.839 1.00 77.31 106 SER A C 1
ATOM 810 O O . SER A 1 106 ? -2.166 -0.668 18.702 1.00 77.31 106 SER A O 1
ATOM 812 N N . GLY A 1 107 ? -0.667 0.324 20.046 1.00 72.94 107 GLY A N 1
ATOM 813 C CA . GLY A 1 107 ? 0.299 0.592 18.983 1.00 72.94 107 GLY A CA 1
ATOM 814 C C . GLY A 1 107 ? 0.841 -0.714 18.402 1.00 72.94 107 GLY A C 1
ATOM 815 O O . GLY A 1 107 ? 1.045 -1.679 19.132 1.00 72.94 107 GLY A O 1
ATOM 816 N N . GLY A 1 108 ? 1.048 -0.766 17.084 1.00 73.12 108 GLY A N 1
ATOM 817 C CA . GLY A 1 108 ? 1.609 -1.962 16.445 1.00 73.12 108 GLY A CA 1
ATOM 818 C C . GLY A 1 108 ? 0.715 -3.208 16.514 1.00 73.12 108 GLY A C 1
ATOM 819 O O . GLY A 1 108 ? 1.211 -4.322 16.393 1.00 73.12 108 GLY A O 1
ATOM 820 N N . ASN A 1 109 ? -0.602 -3.052 16.662 1.00 83.12 109 ASN A N 1
ATOM 821 C CA . ASN A 1 109 ? -1.585 -4.145 16.735 1.00 83.12 109 ASN A CA 1
ATOM 822 C C . ASN A 1 109 ? -1.803 -4.930 15.421 1.00 83.12 109 ASN A C 1
ATOM 824 O O . ASN A 1 109 ? -2.870 -5.497 15.194 1.00 83.12 109 ASN A O 1
ATOM 828 N N . GLY A 1 110 ? -0.816 -4.964 14.529 1.00 83.94 110 GLY A N 1
ATOM 829 C CA . GLY A 1 110 ? -0.868 -5.772 13.313 1.00 83.94 110 GLY A CA 1
ATOM 830 C C . GLY A 1 110 ? -2.016 -5.401 12.373 1.00 83.94 110 GLY A C 1
ATOM 831 O O . GLY A 1 110 ? -2.495 -4.262 12.367 1.00 83.94 110 GLY A O 1
ATOM 832 N N . GLY A 1 111 ? -2.420 -6.363 11.550 1.00 90.06 111 GLY A N 1
ATOM 833 C CA . GLY A 1 111 ? -3.379 -6.269 10.449 1.00 90.06 111 GLY A CA 1
ATOM 834 C C . GLY A 1 111 ? -2.896 -7.093 9.252 1.00 90.06 111 GLY A C 1
ATOM 835 O O . GLY A 1 111 ? -1.765 -7.572 9.241 1.00 90.06 111 GLY A O 1
ATOM 836 N N . CYS A 1 112 ? -3.731 -7.223 8.224 1.00 94.38 112 CYS A N 1
ATOM 837 C CA . CYS A 1 112 ? -3.391 -7.945 7.000 1.00 94.38 112 CYS A CA 1
ATOM 838 C C . CYS A 1 112 ? -3.508 -7.017 5.786 1.00 94.38 112 CYS A C 1
ATOM 840 O O . CYS A 1 112 ? -4.546 -6.378 5.591 1.00 94.38 112 CYS A O 1
ATOM 842 N N . LEU A 1 113 ? -2.428 -6.913 5.005 1.00 95.69 113 LEU A N 1
ATOM 843 C CA . LEU A 1 113 ? -2.393 -6.195 3.732 1.00 95.69 113 LEU A CA 1
ATOM 844 C C . LEU A 1 113 ? -2.734 -7.174 2.603 1.00 95.69 113 LEU A C 1
ATOM 846 O O . LEU A 1 113 ? -2.054 -8.176 2.417 1.00 95.69 113 LEU A O 1
ATOM 850 N N . PHE A 1 114 ? -3.772 -6.849 1.846 1.00 96.69 114 PHE A N 1
ATOM 851 C CA . PHE A 1 114 ? -4.208 -7.558 0.651 1.00 96.69 114 PHE A CA 1
ATOM 852 C C . PHE A 1 114 ? -3.852 -6.727 -0.576 1.00 96.69 114 PHE A C 1
ATOM 854 O O . PHE A 1 114 ? -4.112 -5.521 -0.596 1.00 96.69 114 PHE A O 1
ATOM 861 N N . ILE A 1 115 ? -3.295 -7.374 -1.597 1.00 95.56 115 ILE A N 1
ATOM 862 C CA . ILE A 1 115 ? -2.841 -6.731 -2.832 1.00 95.56 115 ILE A CA 1
ATOM 863 C C . ILE A 1 115 ? -3.466 -7.471 -4.015 1.00 95.56 115 ILE A C 1
ATOM 865 O O . ILE A 1 115 ? -3.350 -8.690 -4.125 1.00 95.56 115 ILE A O 1
ATOM 869 N N . ASP A 1 116 ? -4.149 -6.736 -4.886 1.00 92.62 116 ASP A N 1
ATOM 870 C CA . ASP A 1 116 ? -4.711 -7.251 -6.128 1.00 92.62 116 ASP A CA 1
ATOM 871 C C . ASP A 1 116 ? -3.758 -6.967 -7.290 1.00 92.62 116 ASP A C 1
ATOM 873 O O . ASP A 1 116 ? -3.715 -5.865 -7.834 1.00 92.62 116 ASP A O 1
ATOM 877 N N . LEU A 1 117 ? -2.990 -7.985 -7.676 1.00 90.38 117 LEU A N 1
ATOM 878 C CA . LEU A 1 117 ? -1.998 -7.892 -8.749 1.00 90.38 117 LEU A CA 1
ATOM 879 C C . LEU A 1 117 ? -2.556 -8.261 -10.131 1.00 90.38 117 LEU A C 1
ATOM 881 O O . LEU A 1 117 ? -1.837 -8.168 -11.125 1.00 90.38 117 LEU A O 1
ATOM 885 N N . ARG A 1 118 ? -3.833 -8.658 -10.231 1.00 86.62 118 ARG A N 1
ATOM 886 C CA . ARG A 1 118 ? -4.406 -9.232 -11.465 1.00 86.62 118 ARG A CA 1
ATOM 887 C C . ARG A 1 118 ? -4.273 -8.309 -12.673 1.00 86.62 118 ARG A C 1
ATOM 889 O O . ARG A 1 118 ? -4.091 -8.795 -13.782 1.00 86.62 118 ARG A O 1
ATOM 896 N N . MET A 1 119 ? -4.322 -6.993 -12.457 1.00 80.62 119 MET A N 1
ATOM 897 C CA . MET A 1 119 ? -4.199 -5.992 -13.522 1.00 80.62 119 MET A CA 1
ATOM 898 C C . MET A 1 119 ? -2.824 -5.980 -14.211 1.00 80.62 119 MET A C 1
ATOM 900 O O . MET A 1 119 ? -2.733 -5.485 -15.330 1.00 80.62 119 MET A O 1
ATOM 904 N N . TRP A 1 120 ? -1.778 -6.510 -13.571 1.00 84.56 120 TRP A N 1
ATOM 905 C CA . TRP A 1 120 ? -0.399 -6.482 -14.076 1.00 84.56 120 TRP A CA 1
ATOM 906 C C . TRP A 1 120 ? 0.146 -7.861 -14.450 1.00 84.56 120 TRP A C 1
ATOM 908 O O . TRP A 1 120 ? 1.284 -7.964 -14.890 1.00 84.56 120 TRP A O 1
ATOM 918 N N . ASN A 1 121 ? -0.651 -8.925 -14.325 1.00 82.12 121 ASN A N 1
ATOM 919 C CA . ASN A 1 121 ? -0.204 -10.276 -14.682 1.00 82.12 121 ASN A CA 1
ATOM 920 C C . ASN A 1 121 ? 0.141 -10.425 -16.174 1.00 82.12 121 ASN A C 1
ATOM 922 O O . ASN A 1 121 ? 0.968 -11.260 -16.527 1.00 82.12 121 ASN A O 1
ATOM 926 N N . GLU A 1 122 ? -0.492 -9.631 -17.039 1.00 78.38 122 GLU A N 1
ATOM 927 C CA . GLU A 1 122 ? -0.300 -9.668 -18.496 1.00 78.38 122 GLU A CA 1
ATOM 928 C C . GLU A 1 122 ? 0.417 -8.416 -19.035 1.00 78.38 122 GLU A C 1
ATOM 930 O O . GLU A 1 122 ? 0.567 -8.250 -20.248 1.00 78.38 122 GLU A O 1
ATOM 935 N N . ASP A 1 123 ? 0.864 -7.519 -18.149 1.00 78.50 123 ASP A N 1
ATOM 936 C CA . ASP A 1 123 ? 1.575 -6.303 -18.537 1.00 78.50 123 ASP A CA 1
ATOM 937 C C . ASP A 1 123 ? 3.028 -6.643 -18.914 1.00 78.50 123 ASP A C 1
ATOM 939 O O . ASP A 1 123 ? 3.793 -7.196 -18.128 1.00 78.50 123 ASP A O 1
ATOM 943 N N . LYS A 1 124 ? 3.425 -6.306 -20.146 1.00 77.12 124 LYS A N 1
ATOM 944 C CA . LYS A 1 124 ? 4.783 -6.557 -20.660 1.00 77.12 124 LYS A CA 1
ATOM 945 C C . LYS A 1 124 ? 5.826 -5.579 -20.119 1.00 77.12 124 LYS A C 1
ATOM 947 O O . LYS A 1 124 ? 7.020 -5.829 -20.261 1.00 77.12 124 LYS A O 1
ATOM 952 N N . HIS A 1 125 ? 5.387 -4.457 -19.564 1.00 78.25 125 HIS A N 1
ATOM 953 C CA . HIS A 1 125 ? 6.238 -3.365 -19.101 1.00 78.25 125 HIS A CA 1
ATOM 954 C C . HIS A 1 125 ? 6.346 -3.313 -17.577 1.00 78.25 125 HIS A C 1
ATOM 956 O O . HIS A 1 125 ? 7.279 -2.705 -17.052 1.00 78.25 125 HIS A O 1
ATOM 962 N N . THR A 1 126 ? 5.431 -3.978 -16.870 1.00 83.31 126 THR A N 1
ATOM 963 C CA . THR A 1 126 ? 5.345 -3.938 -15.411 1.00 83.31 126 THR A CA 1
ATOM 964 C C . THR A 1 126 ? 5.316 -5.343 -14.828 1.00 83.31 126 THR A C 1
ATOM 966 O O . THR A 1 126 ? 4.404 -6.111 -15.109 1.00 83.31 126 THR A O 1
ATOM 969 N N . SER A 1 127 ? 6.268 -5.669 -13.951 1.00 86.19 127 SER A N 1
ATOM 970 C CA . SER A 1 127 ? 6.227 -6.934 -13.217 1.00 86.19 127 SER A CA 1
ATOM 971 C C . SER A 1 127 ? 5.311 -6.838 -11.983 1.00 86.19 127 SER A C 1
ATOM 973 O O . SER A 1 127 ? 5.355 -5.831 -11.265 1.00 86.19 127 SER A O 1
ATOM 975 N N . PRO A 1 128 ? 4.520 -7.882 -11.666 1.00 89.19 128 PRO A N 1
ATOM 976 C CA . PRO A 1 128 ? 3.723 -7.933 -10.438 1.00 89.19 128 PRO A CA 1
ATOM 977 C C . PRO A 1 128 ? 4.551 -7.711 -9.163 1.00 89.19 128 PRO A C 1
ATOM 979 O O . PRO A 1 128 ? 4.081 -7.068 -8.230 1.00 89.19 128 PRO A O 1
ATOM 982 N N . GLN A 1 129 ? 5.807 -8.167 -9.149 1.00 88.94 129 GLN A N 1
ATOM 983 C CA . GLN A 1 129 ? 6.738 -7.998 -8.029 1.00 88.94 129 GLN A CA 1
ATOM 984 C C . GLN A 1 129 ? 7.099 -6.527 -7.803 1.00 88.94 129 GLN A C 1
ATOM 986 O O . GLN A 1 129 ? 7.192 -6.077 -6.664 1.00 88.94 129 GLN A O 1
ATOM 991 N N . ARG A 1 130 ? 7.265 -5.746 -8.881 1.00 88.25 130 ARG A N 1
ATOM 992 C CA . ARG A 1 130 ? 7.510 -4.302 -8.777 1.00 88.25 130 ARG A CA 1
ATOM 993 C C . ARG A 1 130 ? 6.297 -3.586 -8.184 1.00 88.25 130 ARG A C 1
ATOM 995 O O . ARG A 1 130 ? 6.463 -2.693 -7.358 1.00 88.25 130 ARG A O 1
ATOM 1002 N N . VAL A 1 131 ? 5.087 -3.994 -8.568 1.00 91.12 131 VAL A N 1
ATOM 1003 C CA . VAL A 1 131 ? 3.843 -3.445 -8.007 1.00 91.12 131 VAL A CA 1
ATOM 1004 C C . VAL A 1 131 ? 3.711 -3.807 -6.533 1.00 91.12 131 VAL A C 1
ATOM 1006 O O . VAL A 1 131 ? 3.448 -2.930 -5.718 1.00 91.12 131 VAL A O 1
ATOM 1009 N N . GLU A 1 132 ? 3.949 -5.064 -6.167 1.00 93.19 132 GLU A N 1
ATOM 1010 C CA . GLU A 1 132 ? 3.943 -5.510 -4.773 1.00 93.19 132 GLU A CA 1
ATOM 1011 C C . GLU A 1 132 ? 4.929 -4.704 -3.917 1.00 93.19 132 GLU A C 1
ATOM 1013 O O . GLU A 1 132 ? 4.529 -4.137 -2.898 1.00 93.19 132 GLU A O 1
ATOM 1018 N N . ALA A 1 133 ? 6.181 -4.569 -4.366 1.00 91.75 133 ALA A N 1
ATOM 1019 C CA . ALA A 1 133 ? 7.201 -3.774 -3.687 1.00 91.75 133 ALA A CA 1
ATOM 1020 C C . ALA A 1 133 ? 6.753 -2.317 -3.486 1.00 91.75 133 ALA A C 1
ATOM 1022 O O . ALA A 1 133 ? 6.874 -1.771 -2.387 1.00 91.75 133 ALA A O 1
ATOM 1023 N N . PHE A 1 134 ? 6.169 -1.701 -4.518 1.00 92.56 134 PHE A N 1
ATOM 1024 C CA . PHE A 1 134 ? 5.615 -0.350 -4.439 1.00 92.56 134 PHE A CA 1
ATOM 1025 C C . PHE A 1 134 ? 4.483 -0.236 -3.411 1.00 92.56 134 PHE A C 1
ATOM 1027 O O . PHE A 1 134 ? 4.484 0.680 -2.580 1.00 92.56 134 PHE A O 1
ATOM 1034 N N . VAL A 1 135 ? 3.516 -1.156 -3.445 1.00 94.06 135 VAL A N 1
ATOM 1035 C CA . VAL A 1 135 ? 2.376 -1.168 -2.520 1.00 94.06 135 VAL A CA 1
ATOM 1036 C C . VAL A 1 135 ? 2.857 -1.344 -1.083 1.00 94.06 135 VAL A C 1
ATOM 1038 O O . VAL A 1 135 ? 2.439 -0.584 -0.211 1.00 94.06 135 VAL A O 1
ATOM 1041 N N . VAL A 1 136 ? 3.763 -2.289 -0.825 1.00 92.94 136 VAL A N 1
ATOM 1042 C CA . VAL A 1 136 ? 4.322 -2.529 0.514 1.00 92.94 136 VAL A CA 1
ATOM 1043 C C . VAL A 1 136 ? 5.095 -1.306 1.002 1.00 92.94 136 VAL A C 1
ATOM 1045 O O . VAL A 1 136 ? 4.862 -0.842 2.120 1.00 92.94 136 VAL A O 1
ATOM 1048 N N . ALA A 1 137 ? 5.965 -0.734 0.169 1.00 91.06 137 ALA A N 1
ATOM 1049 C CA . ALA A 1 137 ? 6.776 0.411 0.559 1.00 91.06 137 ALA A CA 1
ATOM 1050 C C . ALA A 1 137 ? 5.935 1.662 0.844 1.00 91.06 137 ALA A C 1
ATOM 1052 O O . ALA A 1 137 ? 6.095 2.297 1.889 1.00 91.06 137 ALA A O 1
ATOM 1053 N N . SER A 1 138 ? 4.989 1.990 -0.037 1.00 90.75 138 SER A N 1
ATOM 1054 C CA . SER A 1 138 ? 4.078 3.125 0.160 1.00 90.75 138 SER A CA 1
ATOM 1055 C C . SER A 1 138 ? 3.129 2.916 1.349 1.00 90.75 138 SER A C 1
ATOM 1057 O O . SER A 1 138 ? 2.880 3.853 2.108 1.00 90.75 138 SER A O 1
ATOM 1059 N N . TYR A 1 139 ? 2.669 1.687 1.594 1.00 90.88 139 TYR A N 1
ATOM 1060 C CA . TYR A 1 139 ? 1.909 1.341 2.797 1.00 90.88 139 TYR A CA 1
ATOM 1061 C C . TYR A 1 139 ? 2.729 1.545 4.078 1.00 90.88 139 TYR A C 1
ATOM 1063 O O . TYR A 1 139 ? 2.235 2.099 5.061 1.00 90.88 139 TYR A O 1
ATOM 1071 N N . ILE A 1 140 ? 3.999 1.149 4.085 1.00 87.00 140 ILE A N 1
ATOM 1072 C CA . ILE A 1 140 ? 4.878 1.374 5.235 1.00 87.00 140 ILE A CA 1
ATOM 1073 C C . ILE A 1 140 ? 5.070 2.878 5.484 1.00 87.00 140 ILE A C 1
ATOM 1075 O O . ILE A 1 140 ? 5.049 3.309 6.637 1.00 87.00 140 ILE A O 1
ATOM 1079 N N . LEU A 1 141 ? 5.156 3.707 4.438 1.00 83.38 141 LEU A N 1
ATOM 1080 C CA . LEU A 1 141 ? 5.160 5.170 4.585 1.00 83.38 141 LEU A CA 1
ATOM 1081 C C . LEU A 1 141 ? 3.844 5.715 5.164 1.00 83.38 141 LEU A C 1
ATOM 1083 O O . LEU A 1 141 ? 3.870 6.676 5.937 1.00 83.38 141 LEU A O 1
ATOM 1087 N N . MET A 1 142 ? 2.699 5.098 4.856 1.00 84.31 142 MET A N 1
ATOM 1088 C CA . MET A 1 142 ? 1.424 5.417 5.515 1.00 84.31 142 MET A CA 1
ATOM 1089 C C . MET A 1 142 ? 1.475 5.117 7.015 1.00 84.31 142 MET A C 1
ATOM 1091 O O . MET A 1 142 ? 1.025 5.933 7.824 1.00 84.31 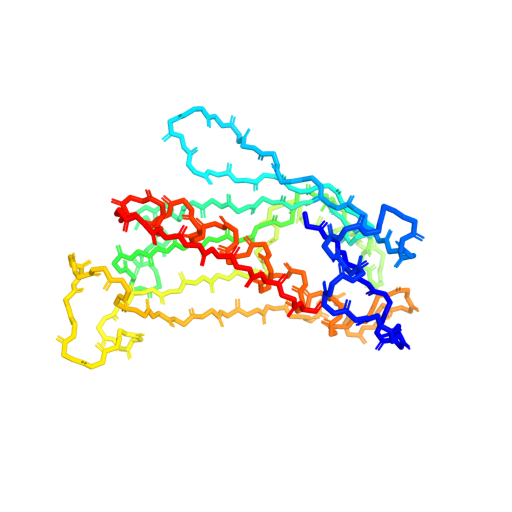142 MET A O 1
ATOM 1095 N N . LEU A 1 143 ? 2.072 3.984 7.394 1.00 80.88 143 LEU A N 1
ATOM 1096 C CA . LEU A 1 143 ? 2.261 3.605 8.793 1.00 80.88 143 LEU A CA 1
ATOM 1097 C C . LEU A 1 143 ? 3.326 4.435 9.505 1.00 80.88 143 LEU A C 1
ATOM 1099 O O . LEU A 1 143 ? 3.224 4.611 10.717 1.00 80.88 143 LEU A O 1
ATOM 1103 N N . LYS A 1 144 ? 4.326 4.970 8.795 1.00 72.12 144 LYS A N 1
ATOM 1104 C CA . LYS A 1 144 ? 5.389 5.771 9.415 1.00 72.12 144 LYS A CA 1
ATOM 1105 C C . LYS A 1 144 ? 4.810 6.940 10.203 1.00 72.12 144 LYS A C 1
ATOM 1107 O O . LYS A 1 144 ? 5.172 7.127 11.351 1.00 72.12 144 LYS A O 1
ATOM 1112 N N . ARG A 1 145 ? 3.802 7.632 9.669 1.00 60.94 145 ARG A N 1
ATOM 1113 C CA . ARG A 1 145 ? 3.094 8.686 10.418 1.00 60.94 145 ARG A CA 1
ATOM 1114 C C . ARG A 1 145 ? 2.301 8.178 11.627 1.00 60.94 145 ARG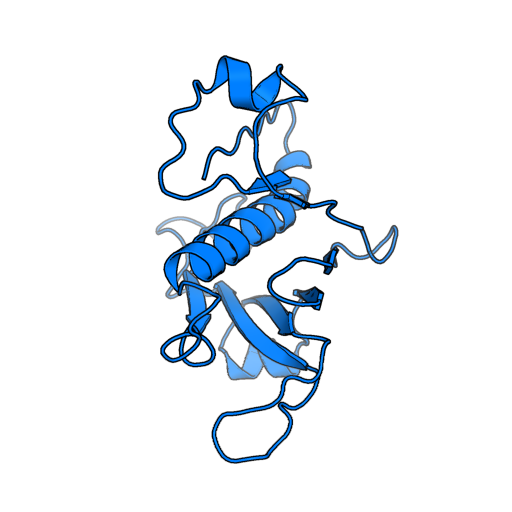 A C 1
ATOM 1116 O O . ARG A 1 145 ? 1.990 8.965 12.519 1.00 60.94 145 ARG A O 1
ATOM 1123 N N . GLU A 1 146 ? 1.917 6.902 11.668 1.00 63.94 146 GLU A N 1
ATOM 1124 C CA . GLU A 1 146 ? 1.360 6.288 12.880 1.00 63.94 146 GLU A CA 1
ATOM 1125 C C . GLU A 1 146 ? 2.461 6.020 13.910 1.00 63.94 146 GLU A C 1
ATOM 1127 O O . GLU A 1 146 ? 2.226 6.247 15.097 1.00 63.94 146 GLU A O 1
ATOM 1132 N N . ALA A 1 147 ? 3.631 5.585 13.437 1.00 63.91 147 ALA A N 1
ATOM 1133 C CA . ALA A 1 147 ? 4.808 5.224 14.215 1.00 63.91 147 ALA A CA 1
ATOM 1134 C C . ALA A 1 147 ? 5.594 6.442 14.747 1.00 63.91 147 ALA A C 1
ATOM 1136 O O . ALA A 1 147 ? 6.143 6.377 15.842 1.00 63.91 147 ALA A O 1
ATOM 1137 N N . ASP A 1 148 ? 5.584 7.568 14.033 1.00 65.19 148 ASP A N 1
ATOM 1138 C CA . ASP A 1 148 ? 6.221 8.834 14.427 1.00 65.19 148 ASP A CA 1
ATOM 1139 C C . ASP A 1 148 ? 5.496 9.510 15.615 1.00 65.19 148 ASP A C 1
ATOM 1141 O O . ASP A 1 148 ? 5.984 10.491 16.168 1.00 65.19 148 ASP A O 1
ATOM 1145 N N . ARG A 1 149 ? 4.326 8.999 16.037 1.00 59.53 149 ARG A N 1
ATOM 1146 C CA . ARG A 1 149 ? 3.696 9.383 17.318 1.00 59.53 149 ARG A CA 1
ATOM 1147 C C . ARG A 1 149 ? 4.407 8.784 18.533 1.00 59.53 149 ARG A C 1
ATOM 1149 O O . ARG A 1 149 ? 4.117 9.196 19.653 1.00 59.53 149 ARG A O 1
ATOM 1156 N N . PHE A 1 150 ? 5.287 7.807 18.325 1.00 57.53 150 PHE A N 1
ATOM 1157 C CA . PHE A 1 150 ? 6.139 7.258 19.371 1.00 57.53 150 PHE A CA 1
ATOM 1158 C C . PHE A 1 150 ? 7.459 8.036 19.403 1.00 57.53 150 PHE A C 1
ATOM 1160 O O . PHE A 1 150 ? 8.027 8.350 18.358 1.00 57.53 150 PHE A O 1
ATOM 1167 N N . ILE A 1 151 ? 7.922 8.367 20.608 1.00 51.75 151 ILE A N 1
ATOM 1168 C CA . ILE A 1 151 ? 9.211 9.032 20.840 1.00 51.75 151 ILE A CA 1
ATOM 1169 C C . ILE A 1 151 ? 10.338 8.092 20.351 1.00 51.75 151 ILE A C 1
ATOM 1171 O O . ILE A 1 151 ? 10.241 6.881 20.540 1.00 51.75 151 ILE A O 1
ATOM 1175 N N . ASP A 1 152 ? 11.363 8.650 19.695 1.00 49.22 152 ASP A N 1
ATOM 1176 C CA . ASP A 1 152 ? 12.592 7.971 19.235 1.00 49.22 152 ASP A CA 1
ATOM 1177 C C . ASP A 1 152 ? 12.423 6.863 18.177 1.00 49.22 152 ASP A C 1
ATOM 1179 O O . ASP A 1 152 ? 13.106 5.837 18.204 1.00 49.22 152 ASP A O 1
ATOM 1183 N N . ASN A 1 153 ? 11.536 7.060 17.194 1.00 48.44 153 ASN A N 1
ATOM 1184 C CA . ASN A 1 153 ? 11.304 6.065 16.145 1.00 48.44 153 ASN A CA 1
ATOM 1185 C C . ASN A 1 153 ? 12.081 6.351 14.843 1.00 48.44 153 ASN A C 1
ATOM 1187 O O . ASN A 1 153 ? 11.785 7.297 14.105 1.00 48.44 153 ASN A O 1
ATOM 1191 N N . HIS A 1 154 ? 13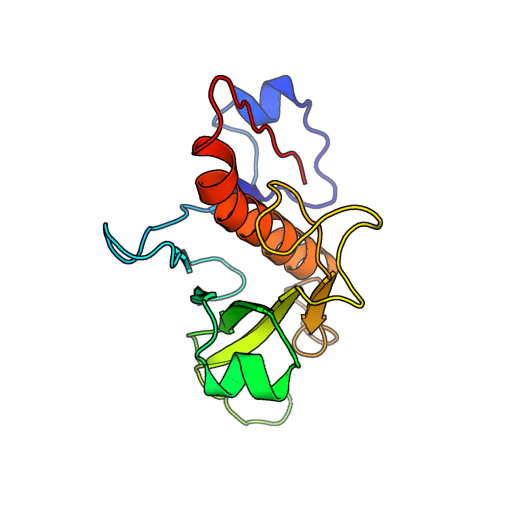.044 5.488 14.509 1.00 47.50 154 HIS A N 1
ATOM 1192 C CA . HIS A 1 154 ? 13.764 5.510 13.233 1.00 47.50 154 HIS A CA 1
ATOM 1193 C C . HIS A 1 154 ? 13.249 4.393 12.324 1.00 47.50 154 HIS A C 1
ATOM 1195 O O . HIS A 1 154 ? 13.357 3.215 12.646 1.00 47.50 154 HIS A O 1
ATOM 1201 N N . LEU A 1 155 ? 12.706 4.766 11.162 1.00 49.28 155 LEU A N 1
ATOM 1202 C CA . LEU A 1 155 ? 12.252 3.810 10.155 1.00 49.28 155 LEU A CA 1
ATOM 1203 C C . LEU A 1 155 ? 13.159 3.921 8.930 1.00 49.28 155 LEU A C 1
ATOM 1205 O O . LEU A 1 155 ? 13.126 4.935 8.233 1.00 49.28 155 LEU A O 1
ATOM 1209 N N . ALA A 1 156 ? 13.944 2.879 8.676 1.00 47.25 156 ALA A N 1
ATOM 1210 C CA . ALA A 1 156 ? 14.651 2.679 7.420 1.00 47.25 156 ALA A CA 1
ATOM 1211 C C . ALA A 1 156 ? 13.958 1.541 6.669 1.00 47.25 156 ALA A C 1
ATOM 1213 O O . ALA A 1 156 ? 13.667 0.498 7.253 1.00 47.25 156 ALA A O 1
ATOM 1214 N N . LEU A 1 157 ? 13.663 1.760 5.391 1.00 51.97 157 LEU A N 1
ATOM 1215 C CA . LEU A 1 157 ? 13.034 0.765 4.539 1.00 51.97 157 LEU A CA 1
ATOM 1216 C C . LEU A 1 157 ? 13.885 0.579 3.286 1.00 51.97 157 LEU A C 1
ATOM 1218 O O . LEU A 1 157 ? 14.142 1.544 2.568 1.00 51.97 157 LEU A O 1
ATOM 1222 N N . VAL A 1 158 ? 14.279 -0.665 3.039 1.00 49.88 158 VAL A N 1
ATOM 1223 C CA . VAL A 1 158 ? 14.951 -1.110 1.818 1.00 49.88 158 VAL A CA 1
ATOM 1224 C C . VAL A 1 158 ? 14.082 -2.236 1.260 1.00 49.88 158 VAL A C 1
ATOM 1226 O O . VAL A 1 158 ? 13.924 -3.256 1.929 1.00 49.88 158 VAL A O 1
ATOM 1229 N N . VAL A 1 159 ? 13.447 -2.000 0.110 1.00 50.78 159 VAL A N 1
ATOM 1230 C CA . VAL A 1 159 ? 12.624 -2.977 -0.629 1.00 50.78 159 VAL A CA 1
ATOM 1231 C C . VAL A 1 159 ? 13.230 -3.159 -2.006 1.00 50.78 159 VAL A C 1
ATOM 1233 O O . VAL A 1 159 ? 13.591 -2.117 -2.601 1.00 50.78 159 VAL A O 1
#

Radius of gyration: 16.84 Å; chains: 1; bounding box: 44×31×48 Å

pLDDT: mean 82.58, std 12.37, range [47.25, 96.75]